Protein AF-A0A350BJ22-F1 (afdb_monomer)

pLDDT: mean 94.29, std 7.83, range [63.16, 98.4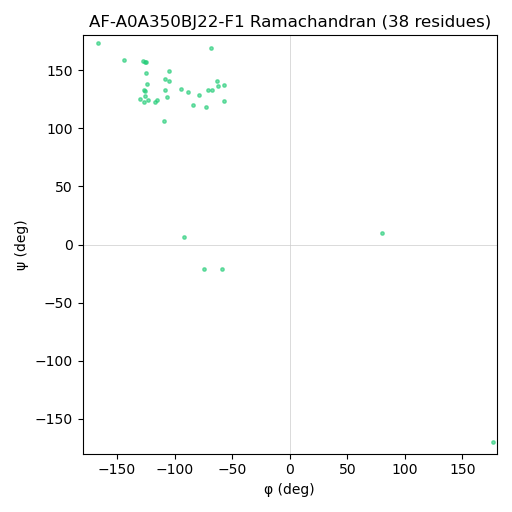4]

Solvent-accessible surface area (backbone atoms only — not comparable to full-atom values): 2982 Å² total; per-residue (Å²): 131,88,75,94,78,86,91,84,88,87,86,79,67,45,69,74,56,84,63,48,75,47,65,48,99,86,65,51,79,46,78,50,72,51,75,46,74,83,90,131

Sequence (40 aa):
MASRSVNKVILIGNLGKDPEVRYTGSGVAVATFSVATNES

Foldseek 3Di:
DDDDDDDDDDDDADWPDDWDWDADPVRDIDTDTDGDDDDD

Mean predicted aligned error: 4.76 Å

Secondary structure (DSSP, 8-state):
-PPP---------EESSPPEEEE-TTS-EEEE--EE----

Nearest PDB structures (foldseek):
  8a5d-assembly1_X  TM=3.462E-01  e=4.866E+00  Thermochaetoides thermophila
  8i9p-assembly1_CC  TM=3.431E-01  e=5.202E+00  Thermochaetoides thermophila DSM 1495
  6hcj-assembly1_g3  TM=3.421E-01  e=8.871E+00  Oryctolagus cuniculus
  8a5p-assembly1_X  TM=2.459E-01  e=5.202E+00  Thermochaetoides thermophila
  8a5q-assembly1_X  TM=2.570E-01  e=7.763E+00  Thermochaetoides thermophila

Radius of gyration: 15.52 Å; Cα contacts (8 Å, |Δi|>4): 41; chains: 1; bounding box: 40×10×33 Å

Structure (mmCIF, N/CA/C/O backbone):
data_AF-A0A350BJ22-F1
#
_entry.id   AF-A0A350BJ22-F1
#
loop_
_atom_site.group_PDB
_atom_site.id
_atom_site.type_symbol
_atom_site.label_atom_id
_atom_site.label_alt_id
_atom_site.label_comp_id
_atom_site.label_asym_id
_atom_site.label_entity_id
_atom_site.label_seq_id
_atom_site.pdbx_PDB_ins_code
_atom_site.Cartn_x
_atom_site.Cartn_y
_atom_site.Cartn_z
_atom_site.occupancy
_atom_site.B_iso_or_equiv
_atom_site.auth_seq_id
_atom_site.auth_comp_id
_atom_site.auth_asym_id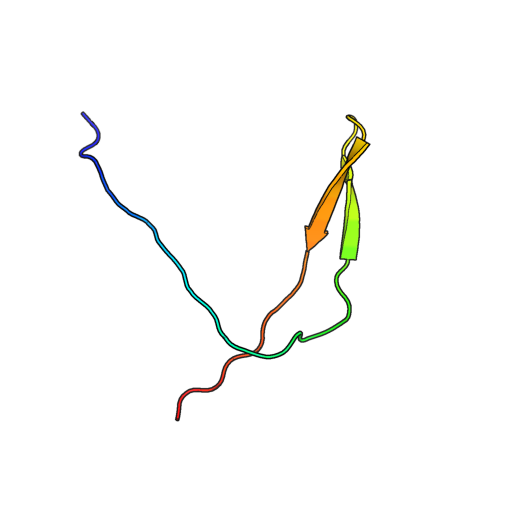
_atom_site.auth_atom_id
_atom_site.pdbx_PDB_model_num
ATOM 1 N N . MET A 1 1 ? -28.176 3.072 -18.743 1.00 63.16 1 MET A N 1
ATOM 2 C CA . MET A 1 1 ? -27.784 1.782 -18.131 1.00 63.16 1 MET A CA 1
ATOM 3 C C . MET A 1 1 ? -26.268 1.703 -18.178 1.00 63.16 1 MET A C 1
ATOM 5 O O . MET A 1 1 ? -25.727 1.880 -19.261 1.00 63.16 1 MET A O 1
ATOM 9 N N . ALA A 1 2 ? -25.580 1.538 -17.047 1.00 73.81 2 ALA A N 1
ATOM 10 C CA . ALA A 1 2 ? -24.124 1.400 -17.060 1.00 73.81 2 ALA A CA 1
ATOM 11 C C . ALA A 1 2 ? -23.754 0.015 -17.614 1.00 73.81 2 ALA A C 1
ATOM 13 O O . ALA A 1 2 ? -24.163 -1.008 -17.064 1.00 73.81 2 ALA A O 1
ATOM 14 N N . SER A 1 3 ? -23.029 -0.015 -18.732 1.00 78.50 3 SER A N 1
ATOM 15 C CA . SER A 1 3 ? -22.425 -1.232 -19.273 1.00 78.50 3 SER A CA 1
ATOM 16 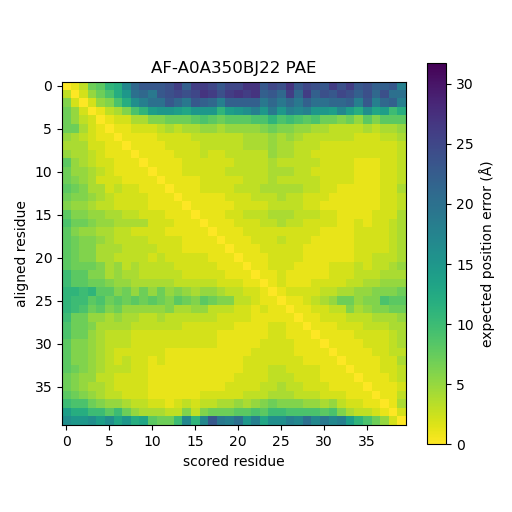C C . SER A 1 3 ? -21.397 -1.781 -18.283 1.00 78.50 3 SER A C 1
ATOM 18 O O . SER A 1 3 ? -20.648 -1.006 -17.687 1.00 78.50 3 SER A O 1
ATOM 20 N N . ARG A 1 4 ? -21.324 -3.107 -18.124 1.00 84.56 4 ARG A N 1
ATOM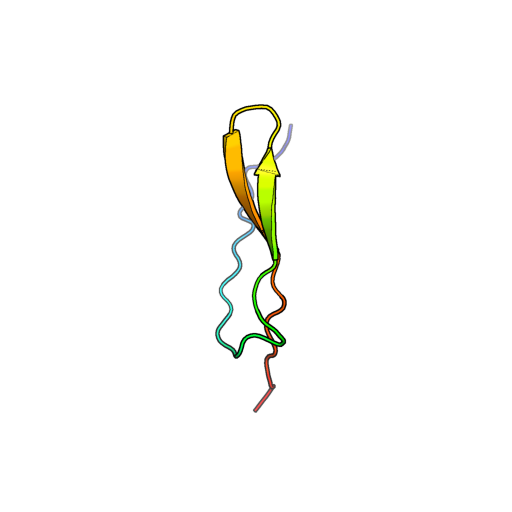 21 C CA . ARG A 1 4 ? -20.271 -3.747 -17.320 1.00 84.56 4 ARG A CA 1
ATOM 22 C C . ARG A 1 4 ? -18.895 -3.344 -17.863 1.00 84.56 4 ARG A C 1
ATOM 24 O O . ARG A 1 4 ? -18.617 -3.577 -19.035 1.00 84.56 4 ARG A O 1
ATOM 31 N N . SER A 1 5 ? -18.049 -2.766 -17.016 1.00 91.06 5 SER A N 1
ATOM 32 C CA . SER A 1 5 ? -16.658 -2.426 -17.328 1.00 91.06 5 SER A CA 1
ATOM 33 C C . SER A 1 5 ? -15.722 -3.004 -16.266 1.00 91.06 5 SER A C 1
ATOM 35 O O . SER A 1 5 ? -16.148 -3.327 -15.155 1.00 91.06 5 SER A O 1
ATOM 37 N N . VAL A 1 6 ? -14.448 -3.177 -16.620 1.00 94.12 6 VAL A N 1
ATOM 38 C CA . VAL A 1 6 ? -13.404 -3.634 -15.696 1.00 94.12 6 VAL A CA 1
ATOM 39 C C . VAL A 1 6 ? -12.369 -2.529 -15.561 1.00 94.12 6 VAL A C 1
ATOM 41 O O . VAL A 1 6 ? -11.766 -2.128 -16.552 1.00 94.12 6 VAL A O 1
ATOM 44 N N . ASN A 1 7 ? -12.140 -2.073 -14.330 1.00 94.31 7 ASN A N 1
ATOM 45 C CA . ASN A 1 7 ? -10.988 -1.252 -13.975 1.00 94.31 7 ASN A CA 1
ATOM 46 C C . ASN A 1 7 ? -10.049 -2.104 -13.108 1.00 94.31 7 ASN A C 1
ATOM 48 O O . ASN A 1 7 ? -10.380 -2.422 -11.967 1.00 94.31 7 ASN A O 1
ATOM 52 N N . LYS A 1 8 ? -8.924 -2.542 -13.681 1.00 96.88 8 LYS A N 1
ATOM 53 C CA . LYS A 1 8 ? -7.929 -3.403 -13.027 1.00 96.88 8 LYS A CA 1
ATOM 54 C 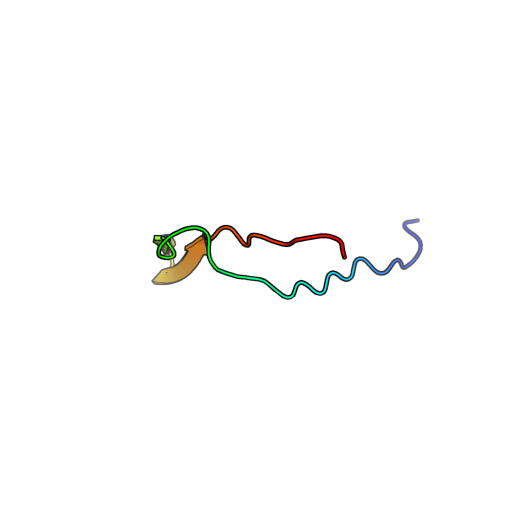C . LYS A 1 8 ? -6.558 -2.746 -13.125 1.00 96.88 8 LYS A C 1
ATOM 56 O O . LYS A 1 8 ? -6.141 -2.374 -14.216 1.00 96.88 8 LYS A O 1
ATOM 61 N N . VAL A 1 9 ? -5.851 -2.690 -11.999 1.00 97.06 9 VAL A N 1
ATOM 62 C CA . VAL A 1 9 ? -4.496 -2.137 -11.897 1.00 97.06 9 VAL A CA 1
ATOM 63 C C . VAL A 1 9 ? -3.580 -3.170 -11.238 1.00 97.06 9 VAL A C 1
ATOM 65 O O . VAL A 1 9 ? -3.946 -3.760 -10.223 1.00 97.06 9 VAL A O 1
ATOM 68 N N . ILE A 1 10 ? -2.400 -3.394 -11.821 1.00 97.00 10 ILE A N 1
ATOM 69 C CA . ILE A 1 10 ? -1.308 -4.201 -11.256 1.00 97.00 10 ILE A CA 1
ATOM 70 C C . ILE A 1 10 ? -0.058 -3.320 -11.284 1.00 97.00 10 ILE A C 1
ATOM 72 O O . ILE A 1 10 ? 0.315 -2.841 -12.351 1.00 97.00 10 ILE A O 1
ATOM 76 N N . LEU A 1 11 ? 0.566 -3.097 -10.125 1.00 96.69 11 LEU A N 1
ATOM 77 C CA . LEU A 1 11 ? 1.787 -2.300 -9.983 1.00 96.69 11 LEU A CA 1
ATOM 78 C C . LEU A 1 11 ? 2.873 -3.143 -9.314 1.00 96.69 11 LEU A C 1
ATOM 80 O O . LEU A 1 11 ? 2.597 -3.847 -8.343 1.00 96.69 11 LEU A O 1
ATOM 84 N N . ILE A 1 12 ? 4.102 -3.042 -9.817 1.00 96.56 12 ILE A N 1
ATOM 85 C CA . ILE A 1 12 ? 5.310 -3.612 -9.213 1.00 96.56 12 ILE A CA 1
ATOM 86 C C . ILE A 1 12 ? 6.297 -2.460 -9.057 1.00 96.56 12 ILE A C 1
ATOM 88 O O . ILE A 1 12 ? 6.553 -1.732 -10.013 1.00 96.56 12 ILE A O 1
ATOM 92 N N . GLY A 1 13 ? 6.826 -2.275 -7.853 1.00 96.94 13 GLY A N 1
ATOM 93 C CA . GLY A 1 13 ? 7.717 -1.166 -7.547 1.00 96.94 13 GLY A CA 1
ATOM 94 C C . GLY A 1 13 ? 8.103 -1.137 -6.077 1.00 96.94 13 GLY A C 1
ATOM 95 O O . GLY A 1 13 ? 7.808 -2.068 -5.326 1.00 96.94 13 GLY A O 1
ATOM 96 N N . ASN A 1 14 ? 8.747 -0.047 -5.670 1.00 98.12 14 ASN A N 1
ATOM 97 C CA . ASN A 1 14 ? 9.245 0.138 -4.307 1.00 98.12 14 ASN A CA 1
ATOM 98 C C . ASN A 1 14 ? 8.359 1.107 -3.524 1.00 98.12 14 ASN A C 1
ATOM 100 O O . ASN A 1 14 ? 7.810 2.047 -4.097 1.00 98.12 14 ASN A O 1
ATOM 104 N N . LEU A 1 15 ? 8.249 0.927 -2.207 1.00 98.31 15 LEU A N 1
ATOM 105 C CA . LEU A 1 15 ? 7.582 1.911 -1.355 1.00 98.31 15 LEU A CA 1
ATOM 106 C C . LEU A 1 15 ? 8.406 3.201 -1.299 1.00 98.31 15 LEU A C 1
ATOM 108 O O . LEU A 1 15 ? 9.612 3.159 -1.076 1.00 98.31 15 LEU A O 1
ATOM 112 N N . GLY A 1 16 ? 7.755 4.352 -1.483 1.00 98.00 16 GLY A N 1
ATOM 113 C CA . GLY A 1 16 ? 8.437 5.650 -1.399 1.00 98.00 16 GLY A CA 1
ATOM 114 C C . GLY A 1 16 ? 8.767 6.085 0.035 1.00 98.00 16 GLY A C 1
ATOM 115 O O . GLY A 1 16 ? 9.618 6.945 0.238 1.00 98.00 16 GLY A O 1
ATOM 116 N N . LYS A 1 17 ? 8.063 5.521 1.019 1.00 97.81 17 LYS A N 1
ATOM 117 C CA . LYS A 1 17 ? 8.233 5.709 2.467 1.00 97.81 17 LYS A CA 1
ATOM 118 C C . LYS A 1 17 ? 7.450 4.626 3.210 1.00 97.81 17 LYS A C 1
ATOM 120 O O . LYS A 1 17 ? 6.661 3.909 2.588 1.00 97.81 17 LYS A O 1
ATOM 125 N N . ASP A 1 18 ? 7.605 4.571 4.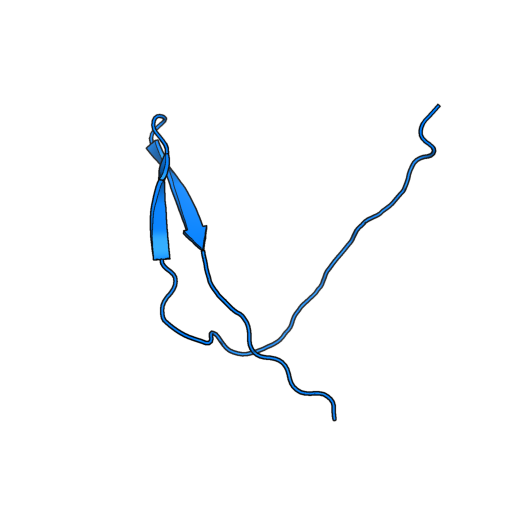528 1.00 98.31 18 ASP A N 1
ATOM 126 C CA . ASP A 1 18 ? 6.806 3.688 5.377 1.00 98.31 18 ASP A CA 1
ATOM 127 C C . ASP A 1 18 ? 5.294 3.962 5.212 1.00 98.31 18 ASP A C 1
ATOM 129 O O . ASP A 1 18 ? 4.883 5.130 5.148 1.00 98.31 18 ASP A O 1
ATOM 133 N N . PRO A 1 19 ? 4.444 2.918 5.128 1.00 98.31 19 PRO A N 1
ATOM 134 C CA . PRO A 1 19 ? 2.997 3.082 5.051 1.00 98.31 19 PRO A CA 1
ATOM 135 C C . PRO A 1 19 ? 2.424 3.764 6.294 1.00 98.31 19 PRO A C 1
ATOM 137 O O . PRO A 1 19 ? 2.731 3.396 7.426 1.00 98.31 19 PRO A O 1
ATOM 140 N N . GLU A 1 20 ? 1.507 4.704 6.089 1.00 98.31 20 GLU A N 1
ATOM 141 C CA . GLU A 1 20 ? 0.721 5.272 7.179 1.00 98.31 20 GLU A CA 1
ATOM 142 C C . GLU A 1 20 ? -0.475 4.359 7.466 1.00 98.31 20 GLU A C 1
ATOM 144 O O . GLU A 1 20 ? -1.315 4.152 6.587 1.00 98.31 20 GLU A O 1
ATOM 149 N N . VAL A 1 21 ? -0.576 3.829 8.688 1.00 98.12 21 VAL A N 1
ATOM 150 C CA . VAL A 1 21 ? -1.700 2.985 9.119 1.00 98.12 21 VAL A CA 1
ATOM 151 C C . VAL A 1 21 ? -2.598 3.765 10.071 1.00 98.12 21 VAL A C 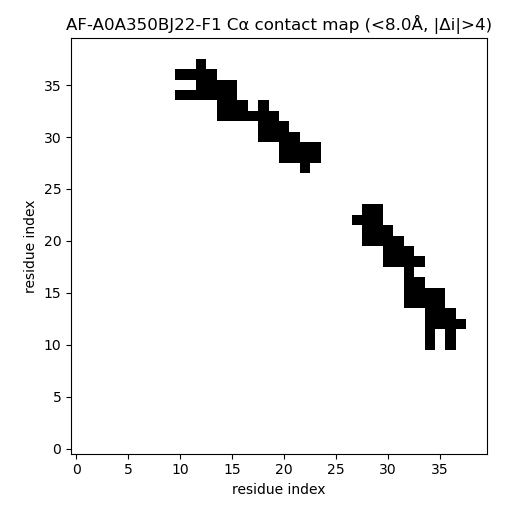1
ATOM 153 O O . VAL A 1 21 ? -2.146 4.290 11.086 1.00 98.12 21 VAL A O 1
ATOM 156 N N . ARG A 1 22 ? -3.891 3.813 9.757 1.00 97.50 22 ARG A N 1
A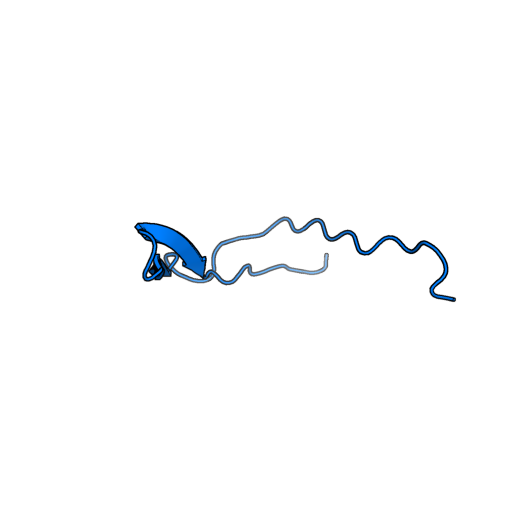TOM 157 C CA . ARG A 1 22 ? -4.939 4.427 10.579 1.00 97.50 22 ARG A CA 1
ATOM 158 C C . ARG A 1 22 ? -6.051 3.418 10.828 1.00 97.50 22 ARG A C 1
ATOM 160 O O . ARG A 1 22 ? -6.245 2.498 10.039 1.00 97.50 22 ARG A O 1
ATOM 167 N N . TYR A 1 23 ? -6.815 3.621 11.892 1.00 98.12 23 TYR A N 1
ATOM 168 C CA . TYR A 1 23 ? -8.030 2.857 12.155 1.00 98.12 23 TYR A CA 1
ATOM 169 C C . TYR A 1 23 ? -9.245 3.751 11.925 1.00 98.12 23 TYR A C 1
ATOM 171 O O . TYR A 1 23 ? -9.277 4.903 12.352 1.00 98.12 23 TYR A O 1
ATOM 179 N N . THR A 1 24 ? -10.234 3.233 11.206 1.00 96.44 24 THR A N 1
ATOM 180 C CA . THR A 1 24 ? -11.525 3.910 11.023 1.00 96.44 24 THR A CA 1
ATOM 181 C C . THR A 1 24 ? -12.310 3.948 12.338 1.00 96.44 24 THR A C 1
ATOM 183 O O . THR A 1 24 ? -11.982 3.237 13.287 1.00 96.44 24 THR A O 1
ATOM 186 N N . GLY A 1 25 ? -13.398 4.726 12.392 1.00 96.00 25 GLY A N 1
ATOM 187 C CA . GLY A 1 25 ? -14.275 4.769 13.571 1.00 96.00 25 GLY A CA 1
ATOM 188 C C . GLY A 1 25 ? -14.896 3.414 13.949 1.00 96.00 25 GLY A C 1
ATOM 189 O O . GLY A 1 25 ? -15.269 3.219 15.099 1.00 96.00 25 GLY A O 1
ATOM 190 N N . SER A 1 26 ? -14.965 2.461 13.013 1.00 96.94 26 SER A N 1
ATOM 191 C CA . SER A 1 26 ? -15.395 1.077 13.253 1.00 96.94 26 SER A CA 1
ATOM 192 C C . SER A 1 26 ? -14.241 0.116 13.582 1.00 96.94 26 SER A C 1
ATOM 194 O O . SER A 1 26 ? -14.460 -1.089 13.666 1.00 96.94 26 SER A O 1
ATOM 196 N N . GLY A 1 27 ? -13.011 0.615 13.751 1.00 96.25 27 GLY A N 1
ATOM 197 C CA . GLY A 1 27 ? -11.835 -0.190 14.096 1.00 96.25 27 GLY A CA 1
ATOM 198 C C . GLY A 1 27 ? -11.191 -0.935 12.922 1.00 96.25 27 GLY A C 1
ATOM 199 O O . GLY A 1 27 ? -10.313 -1.764 13.138 1.00 96.25 27 GLY A O 1
ATOM 200 N N . VAL A 1 28 ? -11.582 -0.657 11.674 1.00 98.19 28 VAL A N 1
ATOM 201 C CA . VAL A 1 28 ? -10.952 -1.267 10.487 1.00 98.19 28 VAL A CA 1
ATOM 202 C C . VAL A 1 28 ? -9.627 -0.571 10.178 1.00 98.19 28 VAL A C 1
ATOM 204 O O . VAL A 1 28 ? -9.604 0.657 10.060 1.00 98.19 28 VAL A O 1
ATOM 207 N N . ALA A 1 29 ? -8.551 -1.345 10.016 1.00 98.00 29 ALA A N 1
ATOM 208 C CA . ALA A 1 29 ? -7.240 -0.841 9.617 1.00 98.00 29 ALA A CA 1
ATOM 209 C C . ALA A 1 29 ? -7.228 -0.397 8.142 1.00 98.00 29 ALA A C 1
ATOM 211 O O . ALA A 1 29 ? -7.675 -1.123 7.256 1.00 98.00 29 ALA A O 1
ATOM 212 N N . VAL A 1 30 ? -6.681 0.788 7.881 1.00 97.94 30 VAL A 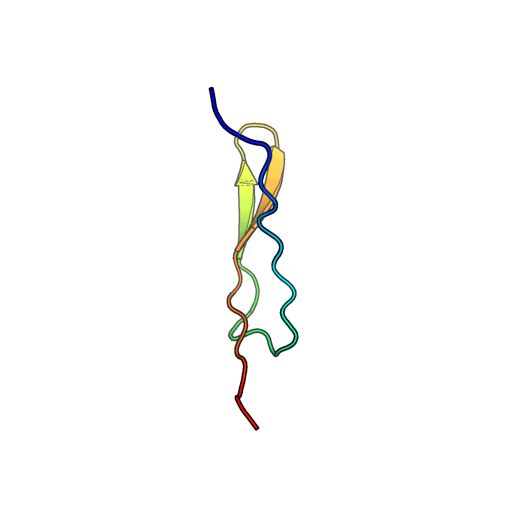N 1
ATOM 213 C CA . VAL A 1 30 ? -6.504 1.380 6.550 1.00 97.94 30 VAL A CA 1
ATOM 214 C C . VAL A 1 30 ? -5.060 1.842 6.416 1.00 97.94 30 VAL A C 1
ATOM 216 O O . VAL A 1 30 ? -4.586 2.629 7.233 1.00 97.94 30 VAL A O 1
ATOM 219 N N . ALA A 1 31 ? -4.376 1.382 5.368 1.00 98.12 31 ALA A N 1
ATOM 220 C CA . ALA A 1 31 ? -3.016 1.798 5.045 1.00 98.12 31 ALA A CA 1
ATOM 221 C C . ALA A 1 31 ? -3.005 2.762 3.850 1.00 98.12 31 ALA A C 1
ATOM 223 O O . ALA A 1 31 ? -3.739 2.578 2.880 1.00 98.12 31 ALA A O 1
ATOM 224 N N . THR A 1 32 ? -2.160 3.786 3.897 1.00 98.31 32 THR A N 1
ATOM 225 C CA . THR A 1 32 ? -1.864 4.669 2.763 1.00 98.31 32 THR A CA 1
ATOM 226 C C . THR A 1 32 ? -0.366 4.642 2.494 1.00 98.31 32 THR A C 1
ATOM 228 O O . THR A 1 32 ? 0.434 4.907 3.387 1.00 98.31 32 THR A O 1
ATOM 231 N N . PHE A 1 33 ? 0.017 4.318 1.262 1.00 98.44 33 PHE A N 1
ATOM 232 C CA . PHE A 1 33 ? 1.411 4.236 0.833 1.00 98.44 33 PHE A CA 1
ATOM 233 C C . PHE A 1 33 ? 1.561 4.728 -0.608 1.00 98.44 33 PHE A C 1
ATOM 235 O O . PHE A 1 33 ? 0.593 4.758 -1.368 1.00 98.44 33 PHE A O 1
ATOM 242 N N . SER A 1 34 ? 2.777 5.124 -0.979 1.00 98.38 34 SER A N 1
ATOM 243 C CA . SER A 1 34 ? 3.149 5.455 -2.356 1.00 98.38 34 SER A CA 1
ATOM 244 C C . SER A 1 34 ? 4.053 4.366 -2.929 1.00 98.38 34 SER A C 1
ATOM 246 O O . SER A 1 34 ? 4.902 3.831 -2.216 1.00 98.38 34 SER A O 1
ATOM 248 N N . VAL A 1 35 ? 3.883 4.053 -4.216 1.00 98.12 35 VAL A N 1
ATOM 249 C CA . VAL A 1 35 ? 4.732 3.107 -4.956 1.00 98.12 35 VAL A CA 1
ATOM 250 C C . VAL A 1 35 ? 5.476 3.867 -6.045 1.00 98.12 35 VAL A C 1
ATOM 252 O O . VAL A 1 35 ? 4.852 4.534 -6.867 1.00 98.12 35 VAL A O 1
ATOM 255 N N . ALA A 1 36 ? 6.800 3.769 -6.042 1.00 98.12 36 ALA A N 1
ATOM 256 C CA . ALA A 1 36 ? 7.662 4.265 -7.101 1.00 98.12 36 ALA A CA 1
ATOM 257 C C . ALA A 1 36 ? 7.847 3.183 -8.173 1.00 98.12 36 ALA A C 1
ATOM 259 O O . ALA A 1 36 ? 8.175 2.037 -7.851 1.00 98.12 36 ALA A O 1
ATOM 260 N N . THR A 1 37 ? 7.660 3.565 -9.435 1.00 97.56 37 THR A N 1
ATOM 261 C CA . THR A 1 37 ? 7.882 2.727 -10.619 1.00 97.56 37 THR A CA 1
ATOM 262 C C . THR A 1 37 ? 8.851 3.418 -11.573 1.00 97.56 37 THR A C 1
ATOM 264 O O . THR A 1 37 ? 8.967 4.644 -11.572 1.00 97.56 37 THR A O 1
ATOM 267 N N . ASN A 1 38 ? 9.514 2.638 -12.419 1.00 96.19 38 ASN A N 1
ATOM 268 C CA . ASN A 1 38 ? 10.380 3.128 -13.485 1.00 96.19 38 ASN A CA 1
ATOM 269 C C . ASN A 1 38 ? 9.910 2.527 -14.813 1.00 96.19 38 ASN A C 1
ATOM 271 O O . ASN A 1 38 ? 9.423 1.397 -14.832 1.00 96.19 38 ASN A O 1
ATOM 275 N N . GLU A 1 39 ? 10.059 3.273 -15.904 1.00 91.56 39 GLU A N 1
ATOM 276 C CA . GLU A 1 39 ? 9.898 2.750 -17.262 1.00 91.56 39 GLU A CA 1
ATOM 277 C C . GLU A 1 39 ? 11.285 2.344 -17.779 1.00 91.56 39 GLU A C 1
ATOM 279 O O . GLU A 1 39 ? 12.254 3.084 -17.589 1.00 91.56 39 GLU A O 1
ATOM 284 N N . SER A 1 40 ? 11.396 1.157 -18.373 1.00 75.62 40 SER A N 1
ATOM 285 C CA . SER A 1 40 ? 12.646 0.592 -18.902 1.00 75.62 40 SER A CA 1
ATOM 286 C C . SER A 1 40 ? 12.408 -0.043 -20.257 1.00 75.62 40 SER A C 1
ATOM 288 O O . SER A 1 40 ? 11.352 -0.709 -20.368 1.00 75.62 40 SER A O 1
#